Protein AF-A0A8I0HDM8-F1 (afdb_monomer_lite)

InterPro domains:
  IPR013123 RNA 2-O ribose methyltransferase, substrate binding [PF08032] (3-54)
  IPR029064 Ribosomal protein eL30-like superfamily [G3DSA:3.30.1330.30] (1-53)
  IPR029064 Ribosomal protein eL30-like superfamily [SSF55315] (6-54)

Radius of gyration: 18.18 Å; chains: 1; bounding box: 32×31×44 Å

Organism: NCBI:txid611301

Structure (mmCIF, N/CA/C/O backbone):
data_AF-A0A8I0HDM8-F1
#
_entry.id   AF-A0A8I0HDM8-F1
#
loop_
_atom_site.group_PDB
_atom_site.id
_atom_site.type_symbol
_atom_site.label_atom_id
_atom_site.label_alt_id
_atom_site.label_comp_id
_atom_site.label_asym_id
_atom_site.label_entity_id
_atom_site.label_seq_id
_atom_site.pdbx_PDB_ins_code
_atom_site.Cartn_x
_atom_site.Cartn_y
_atom_site.Cartn_z
_atom_site.occupancy
_atom_site.B_iso_or_equiv
_atom_site.auth_seq_id
_atom_site.auth_comp_id
_atom_site.auth_asym_id
_atom_site.auth_atom_id
_atom_site.pdbx_PDB_model_num
ATOM 1 N N . ASP A 1 1 ? -10.932 -7.114 -0.277 1.00 69.00 1 ASP A N 1
ATOM 2 C CA . ASP A 1 1 ? -10.502 -6.598 -1.585 1.00 69.00 1 ASP A CA 1
ATOM 3 C C . ASP A 1 1 ? -10.424 -5.069 -1.556 1.00 69.00 1 ASP A C 1
ATOM 5 O O . ASP A 1 1 ? -11.439 -4.390 -1.679 1.00 69.00 1 ASP A O 1
ATOM 9 N N . ARG A 1 2 ? -9.250 -4.515 -1.215 1.00 87.44 2 ARG A N 1
ATOM 10 C CA . ARG A 1 2 ? -9.040 -3.060 -1.009 1.00 87.44 2 ARG A CA 1
ATOM 11 C C . ARG A 1 2 ? -8.142 -2.424 -2.064 1.00 87.44 2 ARG A C 1
ATOM 13 O O . ARG A 1 2 ? -8.116 -1.201 -2.176 1.00 87.44 2 ARG A O 1
ATOM 20 N N . ILE A 1 3 ? -7.390 -3.244 -2.787 1.00 92.62 3 ILE A N 1
ATOM 21 C CA . ILE A 1 3 ? -6.487 -2.797 -3.836 1.00 92.62 3 ILE A CA 1
ATOM 22 C C . ILE A 1 3 ? -7.347 -2.427 -5.040 1.00 92.62 3 ILE A C 1
ATOM 24 O O . ILE A 1 3 ? -8.146 -3.228 -5.511 1.00 92.62 3 ILE A O 1
ATOM 28 N N . VAL A 1 4 ? -7.212 -1.190 -5.501 1.00 93.94 4 VAL A N 1
ATOM 29 C CA . VAL A 1 4 ? -7.892 -0.684 -6.695 1.00 93.94 4 VAL A CA 1
ATOM 30 C C . VAL A 1 4 ? -7.018 -0.920 -7.919 1.00 93.94 4 VAL A C 1
ATOM 32 O O . VAL A 1 4 ? -7.520 -1.336 -8.960 1.00 93.94 4 VAL A O 1
ATOM 35 N N . LYS A 1 5 ? -5.712 -0.653 -7.802 1.00 94.75 5 LYS A N 1
ATOM 36 C CA . LYS A 1 5 ? -4.765 -0.773 -8.912 1.00 94.75 5 LYS A CA 1
ATOM 37 C C . LYS A 1 5 ? -3.334 -0.926 -8.413 1.00 94.75 5 LYS A C 1
ATOM 39 O O . LYS A 1 5 ? -2.986 -0.318 -7.404 1.00 94.75 5 LYS A O 1
ATOM 44 N N . ILE A 1 6 ? -2.519 -1.698 -9.127 1.00 95.38 6 ILE A N 1
ATOM 45 C CA . ILE A 1 6 ? -1.092 -1.890 -8.845 1.00 95.38 6 ILE A CA 1
ATOM 46 C C . ILE A 1 6 ? -0.278 -1.391 -10.037 1.00 95.38 6 ILE A C 1
ATOM 48 O O . ILE A 1 6 ? -0.611 -1.684 -11.186 1.00 95.38 6 ILE A O 1
ATOM 52 N N . TYR A 1 7 ? 0.799 -0.675 -9.739 1.00 95.44 7 TYR A N 1
ATOM 53 C CA . TYR A 1 7 ? 1.832 -0.261 -10.674 1.00 95.44 7 TYR A CA 1
ATOM 54 C C . TYR A 1 7 ? 3.161 -0.863 -10.226 1.00 95.44 7 TYR A C 1
ATOM 56 O O . TYR A 1 7 ? 3.538 -0.734 -9.060 1.00 95.44 7 TYR A O 1
ATOM 64 N N . ALA A 1 8 ? 3.867 -1.507 -11.144 1.00 96.19 8 ALA A N 1
ATOM 65 C CA . ALA A 1 8 ? 5.206 -2.032 -10.916 1.00 96.19 8 ALA A CA 1
ATOM 66 C C . ALA A 1 8 ? 6.171 -1.377 -11.901 1.00 96.19 8 ALA A C 1
ATOM 68 O O . ALA A 1 8 ? 5.829 -1.183 -13.069 1.00 96.19 8 ALA A O 1
ATOM 69 N N . SER A 1 9 ? 7.367 -1.027 -11.442 1.00 96.25 9 SER A N 1
ATOM 70 C CA . SER A 1 9 ? 8.410 -0.560 -12.343 1.00 96.25 9 SER A CA 1
ATOM 71 C C . SER A 1 9 ? 8.905 -1.713 -13.226 1.00 96.25 9 SER A C 1
ATOM 73 O O . SER A 1 9 ? 8.786 -2.882 -12.852 1.00 96.25 9 SER A O 1
ATOM 75 N N . GLU A 1 10 ? 9.433 -1.412 -14.412 1.00 95.69 10 GLU A N 1
ATOM 76 C CA . GLU A 1 10 ? 9.947 -2.428 -15.345 1.00 95.69 10 GLU A CA 1
ATOM 77 C C . GLU A 1 10 ? 10.999 -3.335 -14.694 1.00 95.69 10 GLU A C 1
ATOM 79 O O . GLU A 1 10 ? 10.886 -4.562 -14.774 1.00 95.69 10 GLU A O 1
ATOM 84 N N . SER A 1 11 ? 11.975 -2.737 -14.000 1.00 94.19 11 SER A N 1
ATOM 85 C CA . SER A 1 11 ? 13.017 -3.474 -13.274 1.00 94.19 11 SER A CA 1
ATOM 86 C C . SER A 1 11 ? 12.428 -4.375 -12.183 1.00 94.19 11 SER A C 1
ATOM 88 O O . SER A 1 11 ? 12.716 -5.571 -12.138 1.00 94.19 11 SER A O 1
ATOM 90 N N . PHE A 1 12 ? 11.516 -3.844 -11.365 1.00 94.81 12 PHE A N 1
ATOM 91 C CA . PHE A 1 12 ? 10.875 -4.602 -10.295 1.00 94.81 12 PHE A CA 1
ATOM 92 C C . PHE A 1 12 ? 10.039 -5.771 -10.826 1.00 94.81 12 PHE A C 1
ATOM 94 O O . PHE A 1 12 ? 10.110 -6.880 -10.294 1.00 94.81 12 PHE A O 1
ATOM 101 N N . ALA A 1 13 ? 9.252 -5.542 -11.879 1.00 95.00 13 ALA A N 1
ATOM 102 C CA . ALA A 1 13 ? 8.394 -6.561 -12.471 1.00 95.00 13 ALA A CA 1
ATOM 103 C C . ALA A 1 13 ? 9.196 -7.696 -13.122 1.00 95.00 13 ALA A C 1
ATOM 105 O O . ALA A 1 13 ? 8.740 -8.841 -13.133 1.00 95.00 13 ALA A O 1
ATOM 106 N N . TYR A 1 14 ? 10.383 -7.396 -13.656 1.00 94.00 14 TYR A N 1
ATOM 107 C CA . TYR A 1 14 ? 11.277 -8.405 -14.213 1.00 94.00 14 TYR A CA 1
ATOM 108 C C . TYR A 1 14 ? 11.812 -9.355 -13.133 1.00 94.00 14 TYR A C 1
ATOM 110 O O . TYR A 1 14 ? 11.783 -10.572 -13.339 1.00 94.00 14 TYR A O 1
ATOM 118 N N . ASP A 1 15 ? 12.223 -8.810 -11.987 1.00 94.69 15 ASP A N 1
ATOM 119 C CA . ASP A 1 15 ? 12.829 -9.573 -10.890 1.00 94.69 15 ASP A CA 1
ATOM 120 C C . ASP A 1 15 ? 11.794 -10.311 -10.018 1.00 94.69 15 ASP A C 1
ATOM 122 O O . ASP A 1 15 ? 12.107 -11.344 -9.430 1.00 94.69 15 ASP A O 1
ATOM 126 N N . ASN A 1 16 ? 10.546 -9.826 -9.952 1.00 94.31 16 ASN A N 1
ATOM 127 C CA . ASN A 1 16 ? 9.534 -10.291 -8.988 1.00 94.31 16 ASN A CA 1
ATOM 128 C C . ASN A 1 16 ? 8.290 -10.921 -9.642 1.00 94.31 16 ASN A C 1
ATOM 130 O O . ASN A 1 16 ? 7.172 -10.790 -9.139 1.00 94.31 16 ASN A O 1
ATOM 134 N N . LYS A 1 17 ? 8.464 -11.624 -10.766 1.00 91.62 17 LYS A N 1
ATOM 135 C CA . LYS A 1 17 ? 7.352 -12.218 -11.539 1.00 91.62 17 LYS A CA 1
ATOM 136 C C . LYS A 1 17 ? 6.463 -13.158 -10.724 1.00 91.62 17 LYS A C 1
ATOM 138 O O . LYS A 1 17 ? 5.247 -13.116 -10.880 1.00 91.62 17 LYS A O 1
ATOM 143 N N . GLU A 1 18 ? 7.052 -13.980 -9.854 1.00 93.00 18 GLU A N 1
ATOM 144 C CA . GLU A 1 18 ? 6.290 -14.894 -8.989 1.00 93.00 18 GLU A CA 1
ATOM 145 C C . GLU A 1 18 ? 5.416 -14.134 -7.989 1.00 93.00 18 GLU A C 1
ATOM 147 O O . GLU A 1 18 ? 4.272 -14.509 -7.771 1.00 93.00 18 GLU A O 1
ATOM 152 N N . MET A 1 19 ? 5.896 -13.016 -7.438 1.00 89.88 19 MET A N 1
ATOM 153 C CA . MET A 1 19 ? 5.110 -12.204 -6.504 1.00 89.88 19 MET A CA 1
ATOM 154 C C . MET A 1 19 ? 3.907 -11.545 -7.188 1.00 89.88 19 MET A C 1
ATOM 156 O O . MET A 1 19 ? 2.860 -11.348 -6.577 1.00 89.88 19 MET A O 1
ATOM 160 N N . LEU A 1 20 ? 4.064 -11.183 -8.460 1.00 90.88 20 LEU A N 1
ATOM 161 C CA . LEU A 1 20 ? 3.047 -10.477 -9.229 1.00 90.88 20 LEU A CA 1
ATOM 162 C C . LEU A 1 20 ? 2.055 -11.417 -9.931 1.00 90.88 20 LEU A C 1
ATOM 164 O O . LEU A 1 20 ? 1.084 -10.926 -10.503 1.00 90.88 20 LEU A O 1
ATOM 168 N N . CYS A 1 21 ? 2.264 -12.739 -9.889 1.00 90.12 21 CYS A N 1
ATOM 169 C CA . CYS A 1 21 ? 1.481 -13.688 -10.687 1.00 90.12 21 CYS A CA 1
ATOM 170 C C . CYS A 1 21 ? -0.014 -13.719 -10.322 1.00 90.12 21 CYS A C 1
ATOM 172 O O . CYS A 1 21 ? -0.854 -13.881 -11.206 1.00 90.12 21 CYS A O 1
ATOM 174 N N . ASP A 1 22 ? -0.343 -13.472 -9.052 1.00 91.31 22 ASP A N 1
ATOM 175 C CA . ASP A 1 22 ? -1.720 -13.458 -8.547 1.00 91.31 22 ASP A CA 1
ATOM 176 C C . ASP A 1 22 ? -2.399 -12.081 -8.655 1.00 91.31 22 ASP A C 1
ATOM 178 O O . ASP A 1 22 ? -3.568 -11.920 -8.293 1.00 91.31 22 ASP A O 1
ATOM 182 N N . TYR A 1 23 ? -1.691 -11.068 -9.160 1.00 90.69 23 TYR A N 1
ATOM 183 C CA . TYR A 1 23 ? -2.174 -9.693 -9.202 1.00 90.69 23 TYR A CA 1
ATOM 184 C C . TYR A 1 23 ? -2.351 -9.190 -10.631 1.00 90.69 23 TYR A C 1
ATOM 186 O O . TYR A 1 23 ? -1.571 -9.472 -11.534 1.00 90.69 23 TYR A O 1
ATOM 194 N N . ARG A 1 24 ? -3.371 -8.352 -10.837 1.00 93.25 24 ARG A N 1
ATOM 195 C CA . ARG A 1 24 ? -3.454 -7.512 -12.037 1.00 93.25 24 ARG A CA 1
ATOM 196 C C . ARG A 1 24 ? -2.686 -6.222 -11.778 1.00 93.25 24 ARG A C 1
ATOM 198 O O . ARG A 1 24 ? -3.040 -5.474 -10.867 1.00 93.25 24 ARG A O 1
ATOM 205 N N . TYR A 1 25 ? -1.660 -5.968 -12.580 1.00 94.94 25 TYR A N 1
ATOM 206 C CA . TYR A 1 25 ? -0.784 -4.807 -12.442 1.00 94.94 25 TYR A CA 1
ATOM 207 C C . TYR A 1 25 ? -0.459 -4.184 -13.800 1.00 94.94 25 TYR A C 1
ATOM 209 O O . TYR A 1 25 ? -0.573 -4.829 -14.842 1.00 94.94 25 TYR A O 1
ATOM 217 N N . GLU A 1 26 ? -0.045 -2.921 -13.772 1.00 96.38 26 GLU A N 1
ATOM 218 C CA . GLU A 1 26 ? 0.489 -2.208 -14.929 1.00 96.38 26 GLU A CA 1
ATOM 219 C C . GLU A 1 26 ? 1.988 -1.979 -14.759 1.00 96.38 26 GLU A C 1
ATOM 221 O O . GLU A 1 26 ? 2.455 -1.602 -13.682 1.00 96.38 26 GLU A O 1
ATOM 226 N N . ILE A 1 27 ? 2.736 -2.212 -15.835 1.00 95.88 27 ILE A N 1
ATOM 227 C CA . ILE A 1 27 ? 4.169 -1.940 -15.874 1.00 95.88 27 ILE A CA 1
ATOM 228 C C . ILE A 1 27 ? 4.375 -0.473 -16.245 1.00 95.88 27 ILE A C 1
ATOM 230 O O . ILE A 1 27 ? 3.766 0.032 -17.188 1.00 95.88 27 ILE A O 1
ATOM 234 N N . VAL A 1 28 ? 5.243 0.198 -15.497 1.00 95.69 28 VAL A N 1
ATOM 235 C CA . VAL A 1 28 ? 5.597 1.604 -15.680 1.00 95.69 28 VAL A CA 1
ATOM 236 C C . VAL A 1 28 ? 7.111 1.707 -15.837 1.00 95.69 28 VAL A C 1
ATOM 238 O O . VAL A 1 28 ? 7.856 1.071 -15.097 1.00 95.69 28 VAL A O 1
A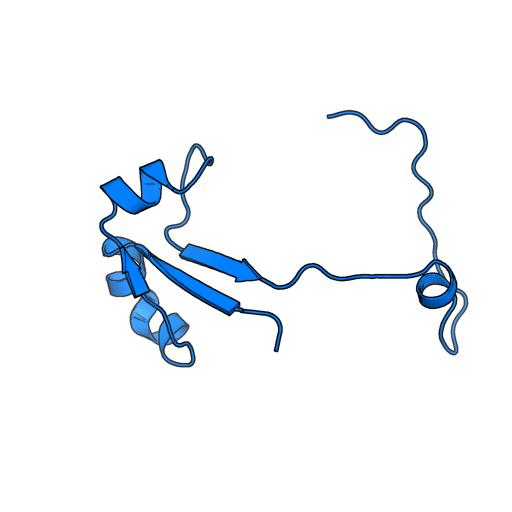TOM 241 N N . ALA A 1 29 ? 7.582 2.526 -16.776 1.00 96.12 29 ALA A N 1
ATOM 242 C CA . ALA A 1 29 ? 9.014 2.764 -16.945 1.00 96.12 29 ALA A CA 1
ATOM 243 C C . ALA A 1 29 ? 9.642 3.306 -15.647 1.00 96.12 29 ALA A C 1
ATOM 245 O O . ALA A 1 29 ? 9.033 4.128 -14.957 1.00 96.12 29 ALA A O 1
ATOM 246 N N . ASP A 1 30 ? 10.864 2.880 -15.313 1.00 92.75 30 ASP A N 1
ATOM 247 C CA . ASP A 1 30 ? 11.503 3.212 -14.026 1.00 92.75 30 ASP A CA 1
ATOM 248 C C . ASP A 1 30 ? 11.608 4.731 -13.779 1.00 92.75 30 ASP A C 1
ATOM 250 O O . ASP A 1 30 ? 11.447 5.208 -12.654 1.00 92.75 30 ASP A O 1
ATOM 254 N N . ASN A 1 31 ? 11.832 5.520 -14.835 1.00 92.19 31 ASN A N 1
ATOM 255 C CA . ASN A 1 31 ? 11.876 6.981 -14.755 1.00 92.19 31 ASN A CA 1
ATOM 256 C C . ASN A 1 31 ? 10.508 7.594 -14.415 1.00 92.19 31 ASN A C 1
ATOM 258 O O . ASN A 1 31 ? 10.435 8.511 -13.598 1.00 92.19 31 ASN A O 1
ATOM 262 N N . VAL A 1 32 ? 9.432 7.087 -15.018 1.00 92.25 32 VAL A N 1
ATOM 263 C CA . VAL A 1 32 ? 8.058 7.513 -14.741 1.00 92.25 32 VAL A CA 1
ATOM 264 C C . VAL A 1 32 ? 7.669 7.087 -13.332 1.00 92.25 32 VAL A C 1
ATOM 266 O O . VAL A 1 32 ? 7.161 7.910 -12.578 1.00 92.25 32 VAL A O 1
ATOM 269 N N . PHE A 1 33 ? 8.003 5.859 -12.929 1.00 92.94 33 PHE A N 1
ATOM 270 C CA . PHE A 1 33 ? 7.761 5.376 -11.573 1.00 92.94 33 PHE A CA 1
ATOM 271 C C . PHE A 1 33 ? 8.444 6.270 -10.532 1.00 92.94 33 PHE A C 1
ATOM 273 O O . PHE A 1 33 ? 7.806 6.692 -9.573 1.00 92.94 33 PHE A O 1
ATOM 280 N N . LYS A 1 34 ? 9.711 6.642 -10.758 1.00 89.88 34 LYS A N 1
ATOM 281 C CA . LYS A 1 34 ? 10.460 7.547 -9.875 1.00 89.88 34 LYS A CA 1
ATOM 282 C C . LYS A 1 34 ? 9.834 8.940 -9.767 1.00 89.88 34 LYS A C 1
ATOM 284 O O . LYS A 1 34 ? 9.910 9.538 -8.703 1.00 89.88 34 LYS A O 1
ATOM 289 N N . MET A 1 35 ? 9.237 9.455 -10.842 1.00 89.06 35 MET A N 1
ATOM 290 C CA . MET A 1 35 ? 8.499 10.725 -10.809 1.00 89.06 35 MET A CA 1
ATOM 291 C C . MET A 1 35 ? 7.140 10.598 -10.109 1.00 89.06 35 MET A C 1
ATOM 293 O O . MET A 1 35 ? 6.662 11.574 -9.546 1.00 89.06 35 MET A O 1
ATOM 297 N N . MET A 1 36 ? 6.516 9.418 -10.153 1.00 88.50 36 MET A N 1
ATOM 298 C CA . MET A 1 36 ? 5.244 9.138 -9.478 1.00 88.50 36 MET A CA 1
ATOM 299 C C . MET A 1 36 ? 5.415 8.824 -7.986 1.00 88.50 36 MET A C 1
ATOM 301 O O . MET A 1 36 ? 4.459 8.946 -7.225 1.00 88.50 36 MET A O 1
ATOM 305 N N . SER A 1 37 ? 6.602 8.383 -7.568 1.00 85.00 37 SER A N 1
ATOM 306 C CA . SER A 1 37 ? 6.910 8.050 -6.179 1.00 85.00 37 SER A CA 1
ATOM 307 C C . SER A 1 37 ? 7.614 9.209 -5.465 1.00 85.00 37 SER A C 1
ATOM 309 O O . SER A 1 37 ? 8.725 9.571 -5.840 1.00 85.00 37 SER A O 1
ATOM 311 N N . ASP A 1 38 ? 7.058 9.698 -4.358 1.00 83.94 38 ASP A N 1
ATOM 312 C CA . ASP A 1 38 ? 7.678 10.759 -3.536 1.00 83.94 38 ASP A CA 1
ATOM 313 C C . ASP A 1 38 ? 8.817 10.263 -2.617 1.00 83.94 38 ASP A C 1
ATOM 315 O O . ASP A 1 38 ? 9.296 10.961 -1.722 1.00 83.94 38 ASP A O 1
ATOM 319 N N . THR A 1 39 ? 9.286 9.029 -2.806 1.00 78.62 39 THR A N 1
ATOM 320 C CA . THR A 1 39 ? 10.298 8.404 -1.945 1.00 78.62 39 THR A CA 1
ATOM 321 C C . THR A 1 39 ? 11.712 8.580 -2.496 1.00 78.62 39 THR A C 1
ATOM 323 O O . THR A 1 39 ? 11.949 8.372 -3.685 1.00 78.62 39 THR A O 1
ATOM 326 N N . LYS A 1 40 ? 12.695 8.840 -1.619 1.00 67.31 40 LYS A N 1
ATOM 327 C CA . LYS A 1 40 ? 14.123 8.936 -1.997 1.00 67.31 40 LYS A CA 1
ATOM 328 C C . LYS A 1 40 ? 14.677 7.652 -2.635 1.00 67.31 40 LYS A C 1
ATOM 330 O O . LYS A 1 40 ? 15.569 7.730 -3.476 1.00 67.31 40 LYS A O 1
ATOM 335 N N . THR A 1 41 ? 14.148 6.491 -2.248 1.00 71.81 41 THR A N 1
ATOM 336 C CA . THR A 1 41 ? 14.495 5.166 -2.788 1.00 71.81 41 THR A CA 1
ATOM 337 C C . THR A 1 41 ? 13.209 4.394 -3.093 1.00 71.81 41 THR A C 1
ATOM 339 O O . THR A 1 41 ? 12.702 3.687 -2.216 1.00 71.81 41 THR A O 1
ATOM 342 N N . PRO A 1 42 ? 12.637 4.556 -4.297 1.00 76.88 42 PRO A N 1
ATOM 343 C CA . PRO A 1 42 ? 11.413 3.863 -4.675 1.00 76.88 42 PRO A CA 1
ATOM 344 C C . PRO A 1 42 ? 11.646 2.356 -4.678 1.00 76.88 42 PRO A C 1
ATOM 346 O O . PRO A 1 42 ? 12.604 1.878 -5.277 1.00 76.88 42 PRO A O 1
ATOM 349 N N . GLN A 1 43 ? 10.770 1.604 -4.015 1.00 86.88 43 GLN A N 1
ATOM 350 C CA . GLN A 1 43 ? 10.879 0.142 -3.941 1.00 86.88 43 GLN A CA 1
ATOM 351 C C . GLN A 1 43 ? 10.524 -0.553 -5.267 1.00 86.88 43 GLN A C 1
ATOM 353 O O . GLN A 1 43 ? 10.778 -1.742 -5.405 1.00 86.88 43 GLN A O 1
ATOM 358 N N . GLY A 1 44 ? 9.940 0.173 -6.2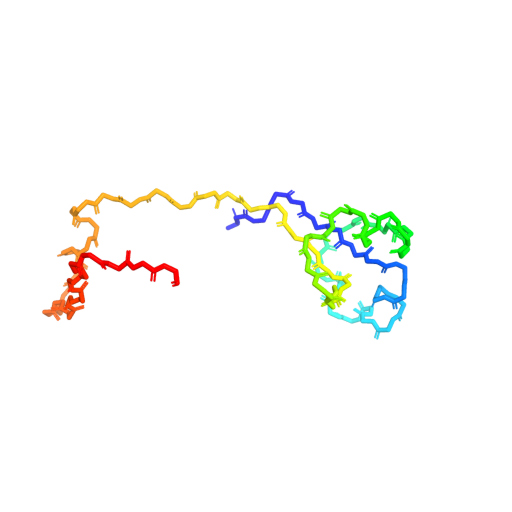30 1.00 90.75 44 GLY A N 1
ATOM 359 C CA . GLY A 1 44 ? 9.553 -0.352 -7.545 1.00 90.75 44 GLY A CA 1
ATOM 360 C C . GLY A 1 44 ? 8.126 -0.907 -7.625 1.00 90.75 44 GLY A C 1
ATOM 361 O O . GLY A 1 44 ? 7.723 -1.393 -8.676 1.00 90.75 44 GLY A O 1
ATOM 362 N N . ILE A 1 45 ? 7.331 -0.798 -6.556 1.00 94.00 45 ILE A N 1
ATOM 363 C CA . ILE A 1 45 ? 5.909 -1.170 -6.544 1.00 94.00 45 ILE A CA 1
ATOM 364 C C . ILE A 1 45 ? 5.057 -0.114 -5.830 1.00 94.00 45 ILE A C 1
ATOM 366 O O . ILE A 1 45 ? 5.462 0.439 -4.808 1.00 94.00 45 ILE A O 1
ATOM 370 N N . LEU A 1 46 ? 3.882 0.192 -6.383 1.00 93.56 46 LEU A N 1
ATOM 371 C CA . LEU A 1 46 ? 2.924 1.161 -5.848 1.00 93.56 46 LEU A CA 1
ATOM 372 C C . LEU A 1 46 ? 1.498 0.638 -6.030 1.00 93.56 46 LEU A C 1
ATOM 374 O O . LEU A 1 46 ? 1.165 0.077 -7.071 1.00 93.56 46 LEU A O 1
ATOM 378 N N . ALA A 1 47 ? 0.635 0.843 -5.036 1.00 93.44 47 ALA A N 1
ATOM 379 C CA . ALA A 1 47 ? -0.767 0.448 -5.112 1.00 9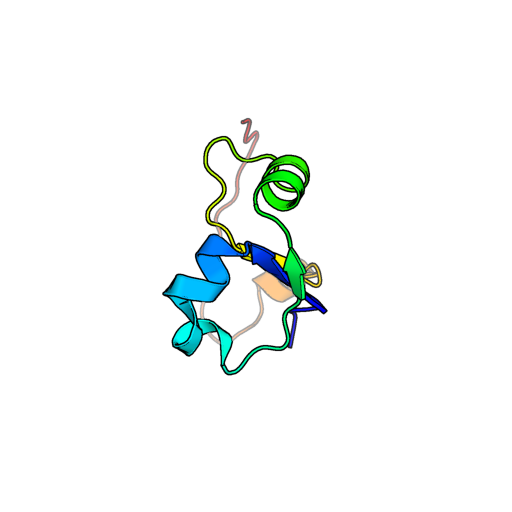3.44 47 ALA A CA 1
ATOM 380 C C . ALA A 1 47 ? -1.697 1.605 -4.744 1.00 93.44 47 ALA A C 1
ATOM 382 O O . ALA A 1 47 ? -1.506 2.283 -3.737 1.00 93.44 47 ALA A O 1
ATOM 383 N N . VAL A 1 48 ? -2.752 1.782 -5.536 1.00 93.31 48 VAL A N 1
ATOM 384 C CA . VAL A 1 48 ? -3.905 2.600 -5.161 1.00 93.31 48 VAL A CA 1
ATOM 385 C C . VAL A 1 48 ? -4.826 1.718 -4.336 1.00 93.31 48 VAL A C 1
ATOM 387 O O . VAL A 1 48 ? -5.270 0.668 -4.806 1.00 93.31 48 VAL A O 1
ATOM 390 N N . VAL A 1 49 ? -5.116 2.133 -3.108 1.00 94.62 49 VAL A N 1
ATOM 391 C CA . VAL A 1 49 ? -5.951 1.376 -2.171 1.00 94.62 49 VAL A CA 1
ATOM 392 C C . VAL A 1 49 ? -7.132 2.212 -1.705 1.00 94.62 49 VAL A C 1
ATOM 394 O O . VAL A 1 49 ? -7.043 3.431 -1.592 1.00 94.62 49 VAL A O 1
ATOM 397 N N . LYS A 1 50 ? -8.245 1.548 -1.393 1.00 94.50 50 LYS A N 1
ATOM 398 C CA . LYS A 1 50 ? -9.367 2.192 -0.710 1.00 94.50 50 LYS A CA 1
ATOM 399 C C . LYS A 1 50 ? -8.955 2.557 0.716 1.00 94.50 50 LYS A C 1
ATOM 401 O O . LYS A 1 50 ? -8.448 1.700 1.461 1.00 94.50 50 LYS A O 1
ATOM 406 N N . MET A 1 51 ? -9.183 3.818 1.077 1.00 93.62 51 MET A N 1
ATOM 407 C CA . MET A 1 51 ? -9.018 4.302 2.444 1.00 93.62 51 MET A CA 1
ATOM 408 C C . MET A 1 51 ? -9.952 3.518 3.364 1.00 93.62 51 MET A C 1
ATOM 410 O O . MET A 1 51 ? -11.049 3.141 2.955 1.00 93.62 51 MET A O 1
ATOM 414 N N . LEU A 1 52 ? -9.475 3.193 4.563 1.00 89.56 52 LEU A N 1
ATOM 415 C CA . LEU A 1 52 ? -10.358 2.624 5.570 1.00 89.56 52 LEU A CA 1
ATOM 416 C C . LEU A 1 52 ? -11.065 3.749 6.291 1.00 89.56 52 LEU A C 1
ATOM 418 O O . LEU A 1 52 ? -10.444 4.743 6.659 1.00 89.56 52 LEU A O 1
ATOM 422 N N . GLU A 1 53 ? -12.348 3.528 6.490 1.00 88.25 53 GLU A N 1
ATOM 423 C CA . GLU A 1 53 ? -13.200 4.338 7.333 1.00 88.25 53 GLU A CA 1
ATOM 424 C C . GLU A 1 53 ? -13.429 3.532 8.606 1.00 88.25 53 GLU A C 1
ATOM 426 O O . GLU A 1 53 ? -13.709 2.330 8.548 1.00 88.25 53 GLU A O 1
ATOM 431 N N . TY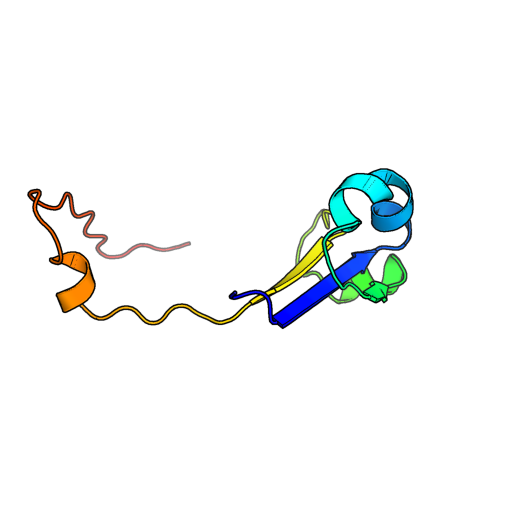R A 1 54 ? -13.210 4.183 9.739 1.00 86.38 54 TYR A N 1
ATOM 432 C CA . TYR A 1 54 ? -13.392 3.606 11.057 1.00 86.38 54 TYR A CA 1
ATOM 433 C C . TYR A 1 54 ? -14.150 4.617 11.899 1.00 86.38 54 TYR A C 1
ATOM 435 O O . TYR A 1 54 ? -13.748 5.782 11.954 1.00 86.38 54 TYR A O 1
ATOM 443 N N . ASP A 1 55 ? -15.186 4.155 12.584 1.00 88.06 55 ASP A N 1
ATOM 444 C CA . ASP A 1 55 ? -15.889 4.947 13.582 1.00 88.06 55 ASP A CA 1
ATOM 445 C C . ASP A 1 55 ? -15.351 4.642 14.985 1.00 88.06 55 ASP A C 1
ATOM 447 O O . ASP A 1 55 ? -14.719 3.608 15.229 1.00 88.06 55 ASP A O 1
ATOM 451 N N . ILE A 1 56 ? -15.611 5.535 15.944 1.00 86.00 56 ILE A N 1
ATOM 452 C CA . ILE A 1 56 ? -15.201 5.331 17.343 1.00 86.00 56 ILE A CA 1
ATOM 453 C C . ILE A 1 56 ? -15.770 4.011 17.871 1.00 86.00 56 ILE A C 1
ATOM 455 O O . ILE A 1 56 ? -15.083 3.278 18.578 1.00 86.00 56 ILE A O 1
ATOM 459 N N . GLU A 1 57 ? -16.995 3.665 17.484 1.00 86.12 57 GLU A N 1
ATOM 460 C CA . GLU A 1 57 ? -17.655 2.418 17.846 1.00 86.12 57 GLU A CA 1
ATOM 461 C C . GLU A 1 57 ? -16.864 1.188 17.386 1.00 86.12 57 GLU A C 1
ATOM 463 O O . GLU A 1 57 ? -16.892 0.169 18.074 1.00 86.12 57 GLU A O 1
ATOM 468 N N . ASP A 1 58 ? -16.131 1.257 16.269 1.00 85.31 58 ASP A N 1
ATOM 469 C CA . ASP A 1 58 ? -15.293 0.151 15.794 1.00 85.31 58 ASP A CA 1
ATOM 470 C C . ASP A 1 58 ? -14.119 -0.147 16.730 1.00 85.31 58 ASP A C 1
ATOM 472 O O . ASP A 1 58 ? -13.700 -1.302 16.830 1.00 85.31 58 ASP A O 1
ATOM 476 N N . LEU A 1 59 ? -13.636 0.857 17.470 1.00 84.62 59 LEU A N 1
ATOM 477 C CA . LEU A 1 59 ? -12.542 0.710 18.436 1.00 84.62 59 LEU A CA 1
ATOM 478 C C . LEU A 1 59 ? -12.948 -0.115 19.665 1.00 84.62 59 LEU A C 1
ATOM 480 O O . LEU A 1 59 ? -12.091 -0.683 20.343 1.00 84.62 59 LEU A O 1
ATOM 484 N N . PHE A 1 60 ? -14.251 -0.190 19.946 1.00 84.75 60 PHE A N 1
ATOM 485 C CA . PHE A 1 60 ? -14.810 -0.873 21.114 1.00 84.75 60 PHE A CA 1
ATOM 486 C C . PHE A 1 60 ? -15.534 -2.182 20.760 1.00 84.75 60 PHE A C 1
ATOM 488 O O . PHE A 1 60 ? -16.143 -2.807 21.631 1.00 84.75 60 PHE A O 1
ATOM 495 N N . LYS A 1 61 ? -15.478 -2.634 19.498 1.00 72.88 61 LYS A N 1
ATOM 496 C CA . LYS A 1 61 ? -16.109 -3.891 19.066 1.00 72.88 61 LYS A CA 1
ATOM 497 C C . LYS A 1 61 ? -15.255 -5.116 19.445 1.00 72.88 61 LYS A C 1
ATOM 499 O O . LYS A 1 61 ? -14.110 -5.228 19.014 1.00 72.88 61 LYS A O 1
ATOM 504 N N . LYS A 1 62 ? -15.914 -6.096 20.092 1.00 66.38 62 LYS A N 1
ATOM 505 C CA . LYS A 1 62 ? -15.574 -7.534 20.310 1.00 66.38 62 LYS A CA 1
ATOM 506 C C . LYS A 1 62 ? -15.103 -7.957 21.709 1.00 66.38 62 LYS A C 1
ATOM 508 O O . LYS A 1 62 ? -14.661 -7.157 22.518 1.00 66.38 62 LYS A O 1
ATOM 513 N N . ASP A 1 63 ? -15.230 -9.271 21.935 1.00 68.12 63 ASP A N 1
ATOM 514 C CA . ASP A 1 63 ? -15.209 -10.096 23.163 1.00 68.12 63 ASP A CA 1
ATOM 515 C C . ASP A 1 63 ? -13.983 -9.991 24.097 1.00 68.12 63 ASP A C 1
ATOM 517 O O . ASP A 1 63 ? -13.794 -10.827 24.984 1.00 68.12 63 ASP A O 1
ATOM 521 N N . LYS A 1 64 ? -13.111 -9.001 23.905 1.00 66.94 64 LYS A N 1
ATOM 522 C CA . LYS A 1 64 ? -11.926 -8.757 24.730 1.00 66.94 64 LYS A CA 1
ATOM 523 C C . LYS A 1 64 ? -11.794 -7.269 25.020 1.00 66.94 64 LYS A C 1
ATOM 525 O O . LYS A 1 64 ? -12.082 -6.436 24.171 1.00 66.94 64 LYS A O 1
ATOM 530 N N . VAL A 1 65 ? -11.310 -6.952 26.217 1.00 79.12 65 VAL A N 1
ATOM 531 C CA . VAL A 1 65 ? -11.041 -5.571 26.637 1.00 79.12 65 VAL A CA 1
ATOM 532 C C . VAL A 1 65 ? -10.027 -4.929 25.672 1.00 79.12 65 VAL A C 1
ATOM 534 O O . VAL A 1 65 ? -8.942 -5.495 25.501 1.00 79.12 65 VAL A O 1
ATOM 537 N N . PRO A 1 66 ? -10.352 -3.790 25.029 1.00 84.12 66 PRO A N 1
ATOM 538 C CA . PRO A 1 66 ? -9.465 -3.158 24.059 1.00 84.12 66 PRO A CA 1
ATOM 539 C C . PRO A 1 66 ? -8.265 -2.500 24.750 1.00 84.12 66 PRO A C 1
ATOM 541 O O . PRO A 1 66 ? -8.394 -1.900 25.817 1.00 84.12 66 PRO A O 1
ATOM 544 N N . MET A 1 67 ? -7.094 -2.578 24.115 1.00 87.31 67 MET A N 1
ATOM 545 C CA . MET A 1 67 ? -5.924 -1.777 24.477 1.00 87.31 67 MET A CA 1
ATOM 546 C C . MET A 1 67 ? -5.867 -0.569 23.545 1.00 87.31 67 MET A C 1
ATOM 548 O O . MET A 1 67 ? -5.710 -0.733 22.337 1.00 87.31 67 MET A O 1
ATOM 552 N N . LEU A 1 68 ? -6.001 0.632 24.109 1.00 89.56 68 LEU A N 1
ATOM 553 C CA . LEU A 1 68 ? -6.041 1.882 23.354 1.00 89.56 68 LEU A CA 1
ATOM 554 C C . LEU A 1 68 ? -4.750 2.674 23.556 1.00 89.56 68 LEU A C 1
ATOM 556 O O . LEU A 1 68 ? -4.258 2.800 24.676 1.00 89.56 68 LEU A O 1
ATOM 560 N N . VAL A 1 69 ? -4.238 3.240 22.466 1.00 91.62 69 VAL A N 1
ATOM 561 C CA . VAL A 1 69 ? -3.142 4.211 22.485 1.00 91.62 69 VAL A CA 1
ATOM 562 C C . VAL A 1 69 ? -3.741 5.571 22.157 1.00 91.62 69 VAL A C 1
ATOM 564 O O . VAL A 1 69 ? -4.269 5.767 21.06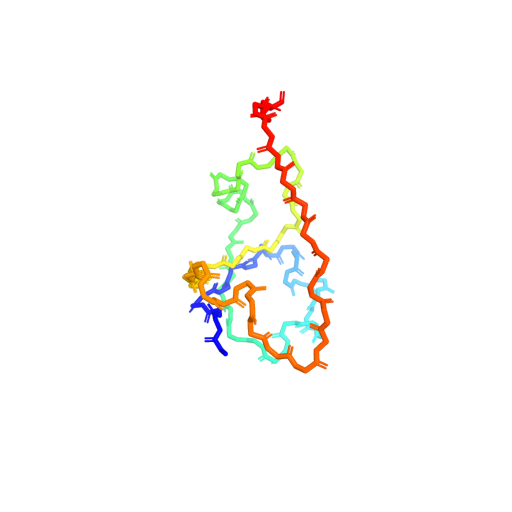5 1.00 91.62 69 VAL A O 1
ATOM 567 N N . VAL A 1 70 ? -3.681 6.495 23.115 1.00 91.56 70 VAL A N 1
ATOM 568 C CA . VAL A 1 70 ? -4.169 7.868 22.951 1.00 91.56 70 VAL A CA 1
ATOM 569 C C . VAL A 1 70 ? -2.959 8.769 22.767 1.00 91.56 70 VAL A C 1
ATOM 571 O O . VAL A 1 70 ? -2.097 8.841 23.640 1.00 91.56 70 VAL A O 1
ATOM 574 N N . LEU A 1 71 ? -2.882 9.414 21.609 1.00 92.38 71 LEU A N 1
ATOM 575 C CA . LEU A 1 71 ? -1.786 10.302 21.246 1.00 92.38 71 LEU A CA 1
ATOM 576 C C . LEU A 1 71 ? -2.274 11.746 21.373 1.00 92.38 71 LEU A C 1
ATOM 578 O O . LEU A 1 71 ? -3.226 12.134 20.701 1.00 92.38 71 LEU A O 1
ATOM 582 N N . GLU A 1 72 ? -1.623 12.534 22.225 1.00 94.62 72 GLU A N 1
ATOM 583 C CA . GLU A 1 72 ? -1.839 13.978 22.329 1.00 94.62 72 GLU A CA 1
ATOM 584 C C . GLU A 1 72 ? -0.635 14.700 21.712 1.00 94.62 72 GLU A C 1
ATOM 586 O O . GLU A 1 72 ? 0.509 14.383 22.032 1.00 94.62 72 GLU A O 1
ATOM 591 N N . ASN A 1 73 ? -0.892 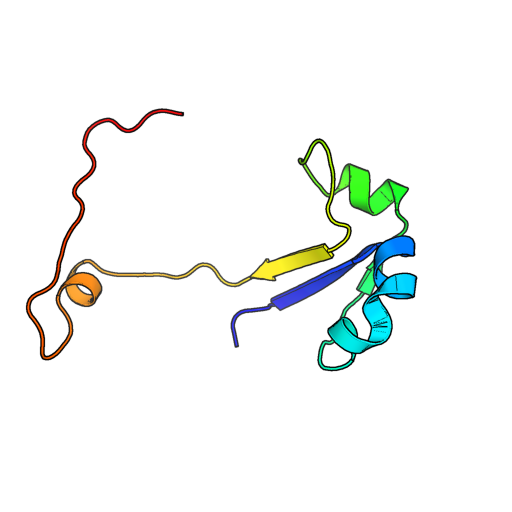15.668 20.826 1.00 90.75 73 ASN A N 1
ATOM 592 C CA . ASN A 1 73 ? 0.126 16.524 20.202 1.00 90.75 73 ASN A CA 1
ATOM 593 C C . ASN A 1 73 ? 1.257 15.781 19.463 1.00 90.75 73 ASN A C 1
ATOM 595 O O . ASN A 1 73 ? 2.412 16.204 19.525 1.00 90.75 73 ASN A O 1
ATOM 599 N N . ILE A 1 74 ? 0.948 14.699 18.737 1.00 90.88 74 ILE A N 1
ATOM 600 C CA . ILE A 1 74 ? 1.942 14.084 17.849 1.00 90.88 74 ILE A CA 1
ATOM 601 C C . ILE A 1 74 ? 2.293 15.055 16.711 1.00 90.88 74 ILE A C 1
ATOM 603 O O . ILE A 1 74 ? 1.409 15.601 16.049 1.00 90.88 74 ILE A O 1
ATOM 607 N N . GLN A 1 75 ? 3.586 15.294 16.525 1.00 81.81 75 GLN A N 1
ATOM 608 C CA . GLN A 1 75 ? 4.153 16.080 15.431 1.00 81.81 75 GLN A CA 1
ATOM 609 C C . GLN A 1 75 ? 5.160 15.209 14.672 1.00 81.81 75 GLN A C 1
ATOM 611 O O . GLN A 1 75 ? 5.616 14.201 15.220 1.00 81.81 75 GLN A O 1
ATOM 616 N N . ASP A 1 76 ? 5.440 15.591 13.424 1.00 74.56 76 ASP A N 1
ATOM 617 C CA . ASP A 1 76 ? 6.379 14.904 12.521 1.00 74.56 76 ASP A CA 1
ATOM 618 C C . ASP A 1 76 ? 7.800 14.760 13.094 1.00 74.56 76 ASP A C 1
ATOM 620 O O . ASP A 1 76 ? 8.292 15.716 13.744 1.00 74.56 76 ASP A O 1
#

Sequence (76 aa):
DRIVKIYASESFAYDNKEMLCDYRYEIVADNVFKMMSDTKTPQGILAVVKMLEYDIEDLFKKDKVPMLVVLENIQD

Secondary structure (DSSP, 8-state):
--EEEEEEEHHHHHHTHHHHTTS-EEEE-HHHHHHH--SSS--SEEEEEPPP---HHHHT-SSSPPP----SS---

pLDDT: mean 88.56, std 7.84, range [66.38, 96.38]

Foldseek 3Di:
DWWPAKEFEPVRCVVCVVVCVVDDYHYDHPVVQVVVDPDPDDPRMDTDTHDDDDDPVNQCDDDDDGDDDDDDPDDD